Protein AF-A0A7V9ILE6-F1 (afdb_monomer_lite)

Radius of gyration: 21.4 Å; chains: 1; bounding box: 56×33×57 Å

Structure (mmCIF, N/CA/C/O backbone):
data_AF-A0A7V9ILE6-F1
#
_entry.id   AF-A0A7V9ILE6-F1
#
loop_
_atom_site.group_PDB
_atom_site.id
_atom_site.type_symbol
_atom_site.label_atom_id
_atom_site.label_alt_id
_atom_site.label_comp_id
_atom_site.label_asym_id
_atom_site.label_entity_id
_atom_site.label_seq_id
_atom_site.pdbx_PDB_ins_code
_atom_site.Cartn_x
_atom_site.Cartn_y
_atom_site.Cartn_z
_atom_site.occupancy
_atom_site.B_iso_or_equiv
_atom_site.auth_seq_id
_atom_site.auth_comp_id
_atom_site.auth_asym_id
_atom_site.auth_atom_id
_atom_site.pdbx_PDB_model_num
ATOM 1 N N . MET A 1 1 ? -34.863 -20.044 26.961 1.00 35.41 1 MET A N 1
ATOM 2 C CA . MET A 1 1 ? -33.511 -20.594 26.732 1.00 35.41 1 MET A CA 1
ATOM 3 C C . MET A 1 1 ? -32.632 -19.437 26.283 1.00 35.41 1 MET A C 1
ATOM 5 O O . MET A 1 1 ? -32.702 -19.049 25.127 1.00 35.41 1 MET A O 1
ATOM 9 N N . THR A 1 2 ? -32.239 -18.625 27.272 1.00 43.72 2 THR A N 1
ATOM 10 C CA . THR A 1 2 ? -30.843 -18.408 27.735 1.00 43.72 2 THR A CA 1
ATOM 11 C C . THR A 1 2 ? -30.050 -17.607 26.703 1.00 43.72 2 THR A C 1
ATOM 13 O O . THR A 1 2 ? -29.670 -18.130 25.665 1.00 43.72 2 THR A O 1
ATOM 16 N N . GLU A 1 3 ? -30.043 -16.282 26.850 1.00 38.22 3 GLU A N 1
ATOM 17 C CA . GLU A 1 3 ? -29.021 -15.532 27.612 1.00 38.22 3 GLU A CA 1
ATOM 18 C C . GLU A 1 3 ? -27.752 -15.294 26.794 1.00 38.22 3 GLU A C 1
ATOM 20 O O . GLU A 1 3 ? -27.175 -16.214 26.224 1.00 38.22 3 GLU A O 1
ATOM 25 N N . GLY A 1 4 ? -27.299 -14.038 26.798 1.00 37.78 4 GLY A N 1
ATOM 26 C CA . GLY A 1 4 ? -25.937 -13.696 26.410 1.00 37.78 4 GLY A CA 1
ATOM 27 C C . GLY A 1 4 ? -25.775 -12.949 25.091 1.00 37.78 4 GLY A C 1
ATOM 28 O O . GLY A 1 4 ? -24.779 -13.163 24.404 1.00 37.78 4 GLY A O 1
ATOM 29 N N . THR A 1 5 ? -26.652 -11.999 24.745 1.00 40.34 5 THR A N 1
ATOM 30 C CA . THR A 1 5 ? -26.173 -10.842 23.970 1.00 40.34 5 THR A CA 1
ATOM 31 C C . THR A 1 5 ? -25.272 -10.030 24.891 1.00 40.34 5 THR A C 1
ATOM 33 O O . THR A 1 5 ? -25.693 -9.045 25.489 1.00 40.34 5 THR A O 1
ATOM 36 N N . HIS A 1 6 ? -24.029 -10.492 25.057 1.00 40.78 6 HIS A N 1
ATOM 37 C CA . HIS A 1 6 ? -22.947 -9.645 25.520 1.00 40.78 6 HIS A CA 1
ATOM 38 C C . HIS A 1 6 ? -22.900 -8.459 24.562 1.00 40.78 6 HIS A C 1
ATOM 40 O O . HIS A 1 6 ? -22.360 -8.550 23.457 1.00 40.78 6 HIS A O 1
ATOM 46 N N . GLU A 1 7 ? -23.499 -7.356 24.997 1.00 39.72 7 GLU A N 1
ATOM 47 C CA . GLU A 1 7 ? -23.204 -6.013 24.538 1.00 39.72 7 GLU A CA 1
ATOM 48 C C . GLU A 1 7 ? -21.720 -5.748 24.811 1.00 39.72 7 GLU A C 1
ATOM 50 O O . GLU A 1 7 ? -21.324 -5.042 25.734 1.00 39.72 7 GLU A O 1
ATOM 55 N N . ALA A 1 8 ? -20.848 -6.336 23.997 1.00 49.03 8 ALA A N 1
ATOM 56 C CA . ALA A 1 8 ? -19.562 -5.738 23.735 1.00 49.03 8 ALA A CA 1
ATOM 57 C C . ALA A 1 8 ? -19.879 -4.494 22.904 1.00 49.03 8 ALA A C 1
ATOM 59 O O . ALA A 1 8 ? -19.923 -4.551 21.673 1.00 49.03 8 ALA A O 1
ATOM 60 N N . GLY A 1 9 ? -20.196 -3.395 23.599 1.00 44.56 9 GLY A N 1
ATOM 61 C CA . GLY A 1 9 ? -20.364 -2.081 22.993 1.00 44.56 9 GLY A CA 1
ATOM 62 C C . GLY A 1 9 ? -19.207 -1.801 22.028 1.00 44.56 9 GLY A C 1
ATOM 63 O O . GLY A 1 9 ? -18.114 -2.352 22.209 1.00 44.56 9 GLY A O 1
ATOM 64 N N . PRO A 1 10 ? -19.433 -0.999 20.972 1.00 46.84 10 PRO A N 1
ATOM 65 C CA . PRO A 1 10 ? -18.460 -0.806 19.904 1.00 46.84 10 PRO A CA 1
ATOM 66 C C . PRO A 1 10 ? -17.093 -0.478 20.509 1.00 46.84 10 PRO A C 1
ATOM 68 O O . PRO A 1 10 ? -16.935 0.565 21.146 1.00 46.84 10 PRO A O 1
ATOM 71 N N . LYS A 1 11 ? -16.123 -1.399 20.358 1.00 60.03 11 LYS A N 1
ATOM 72 C CA . LYS A 1 11 ? -14.755 -1.199 20.852 1.00 60.03 11 LYS A CA 1
ATOM 73 C C . LYS A 1 11 ? -14.285 0.140 20.298 1.00 60.03 11 LYS A C 1
ATOM 75 O O . LYS A 1 11 ? -14.247 0.328 19.080 1.00 60.03 11 LYS A O 1
ATOM 80 N N . ILE A 1 12 ? -13.984 1.059 21.214 1.00 60.94 12 ILE A N 1
ATOM 81 C CA . ILE A 1 12 ? -13.476 2.395 20.915 1.00 60.94 12 ILE A CA 1
ATOM 82 C C . ILE A 1 12 ? -12.341 2.220 19.895 1.00 60.94 12 ILE A C 1
ATOM 84 O O . ILE A 1 12 ? -11.464 1.377 20.121 1.00 60.94 12 ILE A O 1
ATOM 88 N N . PRO A 1 13 ? -12.370 2.934 18.754 1.00 63.06 13 PRO A N 1
ATOM 89 C CA . PRO A 1 13 ? -11.307 2.830 17.767 1.00 63.06 13 PRO A CA 1
ATOM 90 C C . PRO A 1 13 ? -9.958 3.084 18.453 1.00 63.06 13 PRO A C 1
ATOM 92 O O . PRO A 1 13 ? -9.885 3.903 19.373 1.00 63.06 13 PRO A O 1
ATOM 95 N N . PRO A 1 14 ? -8.887 2.384 18.046 1.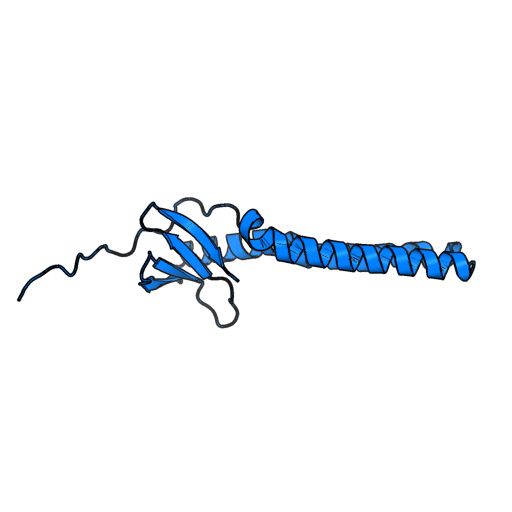00 65.94 14 PRO A N 1
ATOM 96 C CA . PRO A 1 14 ? -7.603 2.505 18.717 1.00 65.94 14 PRO A CA 1
ATOM 97 C C . PRO A 1 14 ? -7.149 3.968 18.706 1.00 65.94 14 PRO A C 1
ATOM 99 O O . PRO A 1 14 ? -7.195 4.627 17.666 1.00 65.94 14 PRO A O 1
ATOM 102 N N . GLY A 1 15 ? -6.671 4.470 19.852 1.00 63.34 15 GLY A N 1
ATOM 103 C CA . GLY A 1 15 ? -6.166 5.846 19.965 1.00 63.34 15 GLY A CA 1
ATOM 104 C C . GLY A 1 15 ? -5.022 6.146 18.986 1.00 63.34 15 GLY A C 1
ATOM 105 O O . GLY A 1 15 ? -4.809 7.293 18.601 1.00 63.34 15 GLY A O 1
ATOM 106 N N . ARG A 1 16 ? -4.325 5.101 18.517 1.00 68.31 16 ARG A N 1
ATOM 107 C CA . ARG A 1 16 ? -3.354 5.162 17.425 1.00 68.31 16 ARG A CA 1
ATOM 108 C C . ARG A 1 16 ? -3.542 3.970 16.491 1.00 68.31 16 ARG A C 1
ATOM 110 O O . ARG A 1 16 ? -3.410 2.824 16.909 1.00 68.31 16 ARG A O 1
ATOM 117 N N . TRP A 1 17 ? -3.811 4.242 15.218 1.00 73.12 17 TRP A N 1
ATOM 118 C CA . TRP A 1 17 ? -3.927 3.201 14.200 1.00 73.12 17 TRP A CA 1
ATOM 119 C C . TRP A 1 17 ? -2.551 2.582 13.906 1.00 73.12 17 TRP A C 1
ATOM 121 O O . TRP A 1 17 ? -1.598 3.332 13.650 1.00 73.12 17 TRP A O 1
ATOM 131 N N . PRO A 1 18 ? -2.415 1.242 13.931 1.00 75.81 18 PRO A N 1
ATOM 132 C CA . PRO A 1 18 ? -1.142 0.595 13.657 1.00 75.81 18 PRO A CA 1
ATOM 133 C C . PRO A 1 18 ? -0.745 0.742 12.191 1.00 75.81 18 PRO A C 1
ATOM 135 O O . PRO A 1 18 ? -1.552 1.103 11.326 1.00 75.81 18 PRO A O 1
ATOM 138 N N . SER A 1 19 ? 0.532 0.473 11.924 1.00 73.44 19 SER A N 1
ATOM 139 C CA . SER A 1 19 ? 1.099 0.563 10.585 1.00 73.44 19 SER A CA 1
ATOM 140 C C . SER A 1 19 ? 0.374 -0.381 9.622 1.00 73.44 19 SER A C 1
ATOM 142 O O . SER A 1 19 ? 0.278 -1.578 9.862 1.00 73.44 19 SER A O 1
ATOM 144 N N . THR A 1 20 ? -0.113 0.163 8.511 1.00 74.06 20 THR A N 1
ATOM 145 C CA . THR A 1 20 ? -0.725 -0.569 7.387 1.00 74.06 20 THR A CA 1
ATOM 146 C C . THR A 1 20 ? 0.310 -1.253 6.493 1.00 74.06 20 THR A C 1
ATOM 148 O O . THR A 1 20 ? -0.055 -2.022 5.606 1.00 74.06 20 THR A O 1
ATOM 151 N N . TRP A 1 21 ? 1.599 -0.966 6.701 1.00 72.62 21 TRP A N 1
ATOM 152 C CA . TRP A 1 21 ? 2.697 -1.465 5.874 1.00 72.62 21 TRP A CA 1
ATOM 153 C C . TRP A 1 21 ? 2.796 -2.994 5.815 1.00 72.62 21 TRP A C 1
ATOM 155 O O . TRP A 1 21 ? 2.879 -3.491 4.699 1.00 72.62 21 TRP A O 1
ATOM 165 N N . PRO A 1 22 ? 2.750 -3.753 6.931 1.00 73.56 22 PRO A N 1
ATOM 166 C CA . PRO A 1 22 ? 2.892 -5.211 6.881 1.00 73.56 22 PRO A CA 1
ATOM 167 C C . PRO A 1 22 ? 1.805 -5.881 6.031 1.00 73.56 22 PRO A C 1
ATOM 169 O O . PRO A 1 22 ? 2.099 -6.756 5.226 1.00 73.56 22 PRO A O 1
ATOM 172 N N . ALA A 1 23 ? 0.562 -5.406 6.147 1.00 69.88 23 ALA A N 1
ATOM 173 C CA . ALA A 1 23 ? -0.576 -5.928 5.393 1.00 69.88 23 ALA A CA 1
ATOM 174 C C . ALA A 1 23 ? -0.537 -5.555 3.902 1.00 69.88 23 ALA A C 1
ATOM 176 O O . ALA A 1 23 ? -0.965 -6.325 3.050 1.00 69.88 23 ALA A O 1
ATOM 177 N N . LEU A 1 24 ? -0.014 -4.371 3.574 1.00 69.62 24 LEU A N 1
ATOM 178 C CA . LEU A 1 24 ? 0.059 -3.877 2.197 1.00 69.62 24 LEU A CA 1
ATOM 179 C C . LEU A 1 24 ? 1.414 -4.163 1.526 1.00 69.62 24 LEU A C 1
ATOM 181 O O . LEU A 1 24 ? 1.590 -3.821 0.356 1.00 69.62 24 LEU A O 1
ATOM 185 N N . TRP A 1 25 ? 2.356 -4.798 2.235 1.00 74.75 25 TRP A N 1
ATOM 186 C CA . TRP A 1 25 ? 3.714 -5.064 1.755 1.00 74.75 25 TRP A CA 1
ATOM 187 C C . TRP A 1 25 ? 3.713 -5.911 0.484 1.00 74.75 25 TRP A C 1
ATOM 189 O O . TRP A 1 25 ? 4.441 -5.584 -0.447 1.00 74.75 25 TRP A O 1
ATOM 199 N N . GLY A 1 26 ? 2.867 -6.946 0.407 1.00 73.69 26 GLY A N 1
ATOM 200 C CA . GLY A 1 26 ? 2.773 -7.820 -0.770 1.00 73.69 26 GLY A CA 1
ATOM 201 C C . GLY A 1 26 ? 2.473 -7.039 -2.052 1.00 73.69 26 GLY A C 1
ATOM 202 O O . GLY A 1 26 ? 3.259 -7.059 -2.994 1.00 73.69 26 GLY A O 1
ATOM 203 N N . GLY A 1 27 ? 1.409 -6.231 -2.042 1.00 70.94 27 GLY A N 1
ATOM 204 C CA . GLY A 1 27 ? 1.037 -5.417 -3.203 1.00 70.94 27 GLY A CA 1
ATOM 205 C C . GLY A 1 27 ? 2.045 -4.310 -3.543 1.00 70.94 27 GLY A C 1
ATOM 206 O O . GLY A 1 27 ? 2.178 -3.933 -4.708 1.00 70.94 27 GLY A O 1
ATOM 207 N N . VAL A 1 28 ? 2.772 -3.779 -2.551 1.00 75.31 28 VAL A N 1
ATOM 208 C CA . VAL A 1 28 ? 3.866 -2.820 -2.792 1.00 75.31 28 VAL A CA 1
ATOM 209 C C . VAL A 1 28 ? 5.077 -3.524 -3.410 1.00 75.31 28 VAL A C 1
ATOM 211 O O . VAL A 1 28 ? 5.641 -3.007 -4.375 1.00 75.31 28 VAL A O 1
ATOM 214 N N . ARG A 1 29 ? 5.441 -4.708 -2.907 1.00 79.56 29 ARG A N 1
ATOM 215 C CA . ARG A 1 29 ? 6.542 -5.538 -3.408 1.00 79.56 29 ARG A CA 1
ATOM 216 C C . ARG A 1 29 ? 6.318 -5.937 -4.860 1.00 79.56 29 ARG A C 1
ATOM 218 O O . ARG A 1 29 ? 7.194 -5.683 -5.679 1.00 79.56 29 ARG A O 1
ATOM 225 N N . ASP A 1 30 ? 5.164 -6.506 -5.195 1.00 78.44 30 ASP A N 1
ATOM 226 C CA . ASP A 1 30 ? 4.891 -6.977 -6.561 1.00 78.44 30 ASP A CA 1
ATOM 227 C C . ASP A 1 30 ? 4.965 -5.829 -7.569 1.00 78.44 30 ASP A C 1
ATOM 229 O O . ASP A 1 30 ? 5.523 -5.956 -8.661 1.00 78.44 30 ASP A O 1
ATOM 233 N N . ARG A 1 31 ? 4.482 -4.648 -7.169 1.00 76.81 31 ARG A N 1
ATOM 234 C CA . ARG A 1 31 ? 4.559 -3.452 -8.004 1.00 76.81 31 ARG A CA 1
ATOM 235 C C . ARG A 1 31 ? 5.976 -2.902 -8.123 1.00 76.81 31 ARG A C 1
ATOM 237 O O . ARG A 1 31 ? 6.326 -2.405 -9.189 1.00 76.81 31 ARG A O 1
ATOM 244 N N . ALA A 1 32 ? 6.782 -2.993 -7.067 1.00 80.25 32 ALA A N 1
ATOM 245 C CA . ALA A 1 32 ? 8.196 -2.630 -7.115 1.00 80.25 32 ALA A CA 1
ATOM 246 C C . ALA A 1 32 ? 8.967 -3.550 -8.070 1.00 80.25 32 ALA A C 1
ATOM 248 O O . ALA A 1 32 ? 9.751 -3.062 -8.877 1.00 80.25 32 ALA A O 1
ATOM 249 N N . VAL A 1 33 ? 8.686 -4.857 -8.037 1.00 83.50 33 VAL A N 1
ATOM 250 C CA . VAL A 1 33 ? 9.271 -5.840 -8.963 1.00 83.50 33 VAL A CA 1
ATOM 251 C C . VAL A 1 33 ? 8.874 -5.527 -10.405 1.00 83.50 33 VAL A C 1
ATOM 253 O O . VAL A 1 33 ? 9.740 -5.462 -11.272 1.00 83.50 33 VAL A O 1
ATOM 256 N N . PHE A 1 34 ? 7.591 -5.260 -10.662 1.00 80.75 34 PHE A N 1
ATOM 257 C CA . PHE A 1 34 ? 7.114 -4.881 -11.994 1.00 80.75 34 PHE A CA 1
ATOM 258 C C . PHE A 1 34 ? 7.786 -3.600 -12.514 1.00 80.75 34 PHE A C 1
ATOM 260 O O . PHE A 1 34 ? 8.260 -3.557 -13.647 1.00 80.75 34 PHE A O 1
ATOM 267 N N . VAL A 1 35 ? 7.876 -2.564 -11.674 1.00 80.69 35 VAL A N 1
ATOM 268 C CA . VAL A 1 35 ? 8.570 -1.310 -12.006 1.00 80.69 35 VAL A CA 1
ATOM 269 C C . VAL A 1 35 ? 10.054 -1.555 -12.282 1.00 80.69 35 VAL A C 1
ATOM 271 O O . VAL A 1 35 ? 10.572 -1.047 -13.273 1.00 80.69 35 VAL A O 1
ATOM 274 N N . GLY A 1 36 ? 10.721 -2.369 -11.462 1.00 82.38 36 GLY A N 1
ATOM 275 C CA . GLY A 1 36 ? 12.115 -2.756 -11.671 1.00 82.38 36 GLY A CA 1
ATOM 276 C C . GLY A 1 36 ? 12.325 -3.472 -13.005 1.00 82.38 36 GLY A C 1
ATOM 277 O O . GLY A 1 36 ? 13.238 -3.119 -13.746 1.00 82.38 36 GLY A O 1
ATOM 278 N N . ALA A 1 37 ? 11.440 -4.407 -13.363 1.00 84.38 37 ALA A N 1
ATOM 279 C CA . ALA A 1 37 ? 11.489 -5.097 -14.651 1.00 84.38 37 ALA A CA 1
ATOM 280 C C . ALA A 1 37 ? 11.348 -4.125 -15.836 1.00 84.38 37 ALA A C 1
ATOM 282 O O . ALA A 1 37 ? 12.109 -4.223 -16.796 1.00 84.38 37 ALA A O 1
ATOM 283 N N . ILE A 1 38 ? 10.440 -3.143 -15.750 1.00 82.38 38 ILE A N 1
ATOM 284 C CA . ILE A 1 38 ? 10.299 -2.095 -16.775 1.00 82.38 38 ILE A CA 1
ATOM 285 C C . ILE A 1 38 ? 11.566 -1.247 -16.881 1.00 82.38 38 ILE A C 1
ATOM 287 O O . ILE A 1 38 ? 12.005 -0.966 -17.994 1.00 82.38 38 ILE A O 1
ATOM 291 N N . VAL A 1 39 ? 12.163 -0.840 -15.757 1.00 82.62 39 VAL A N 1
ATOM 292 C CA . VAL A 1 39 ? 13.412 -0.058 -15.757 1.00 82.62 39 VAL A CA 1
ATOM 293 C C . VAL A 1 39 ? 14.529 -0.835 -16.451 1.00 82.62 39 VAL A C 1
ATOM 295 O O . VAL A 1 39 ? 15.189 -0.286 -17.330 1.00 82.62 39 VAL A O 1
ATOM 298 N N . VAL A 1 40 ? 14.706 -2.116 -16.116 1.00 84.19 40 VAL A N 1
ATOM 299 C CA . VAL A 1 40 ? 15.726 -2.977 -16.735 1.00 84.19 40 VAL A CA 1
ATOM 300 C C . VAL A 1 40 ? 15.473 -3.144 -18.232 1.00 84.19 40 VAL A C 1
ATOM 302 O O . VAL A 1 40 ? 16.397 -2.975 -19.023 1.00 84.19 40 VAL A O 1
ATOM 305 N N . LEU A 1 41 ? 14.228 -3.410 -18.639 1.00 84.19 41 LEU A N 1
ATOM 306 C CA . LEU A 1 41 ? 13.865 -3.559 -20.051 1.00 84.19 41 LEU A CA 1
ATOM 307 C C . LEU A 1 41 ? 14.105 -2.262 -20.838 1.00 84.19 41 LEU A C 1
ATOM 309 O O . LEU A 1 41 ? 14.620 -2.288 -21.953 1.00 84.19 41 LEU A O 1
ATOM 313 N N . THR A 1 42 ? 13.778 -1.122 -20.231 1.00 80.81 42 THR A N 1
ATOM 314 C CA . THR A 1 42 ? 13.997 0.208 -20.807 1.00 80.81 42 THR A CA 1
ATOM 315 C C . THR A 1 42 ? 15.486 0.496 -20.982 1.00 80.81 42 THR A C 1
ATOM 317 O O . THR A 1 42 ? 15.895 0.961 -22.045 1.00 80.81 42 THR A O 1
ATOM 320 N N . LEU A 1 43 ? 16.306 0.205 -19.965 1.00 80.06 43 LEU A N 1
ATOM 321 C CA . LEU A 1 43 ? 17.761 0.374 -20.025 1.00 80.06 43 LEU A CA 1
ATOM 322 C C . LEU A 1 43 ? 18.390 -0.545 -21.078 1.00 80.06 43 LEU A C 1
ATOM 324 O O . LEU A 1 43 ? 19.238 -0.102 -21.845 1.00 80.06 43 LEU A O 1
ATOM 328 N N . ALA A 1 44 ? 17.940 -1.799 -21.165 1.00 82.12 44 ALA A N 1
ATOM 329 C CA . ALA A 1 44 ? 18.398 -2.734 -22.189 1.00 82.12 44 ALA A CA 1
ATOM 330 C C . ALA A 1 44 ? 18.046 -2.241 -23.602 1.00 82.12 44 ALA A C 1
ATOM 332 O O . ALA A 1 44 ? 18.902 -2.243 -24.484 1.00 82.12 44 ALA A O 1
ATOM 333 N N . GLY A 1 45 ? 16.815 -1.758 -23.805 1.00 80.38 45 GLY A N 1
ATOM 334 C CA . GLY A 1 45 ? 16.382 -1.189 -25.081 1.00 80.38 45 GLY A CA 1
ATOM 335 C C . GLY A 1 45 ? 17.181 0.055 -25.471 1.00 80.38 45 GLY A C 1
ATOM 336 O O . GLY A 1 45 ? 17.666 0.146 -26.594 1.00 80.38 45 GLY A O 1
ATOM 337 N N . THR A 1 46 ? 17.385 0.989 -24.539 1.00 77.38 46 THR A N 1
ATOM 338 C CA . THR A 1 46 ? 18.169 2.212 -24.799 1.00 77.38 46 THR A CA 1
ATOM 339 C C . THR A 1 46 ? 19.647 1.923 -25.050 1.00 77.38 46 THR A C 1
ATOM 341 O O . THR A 1 46 ?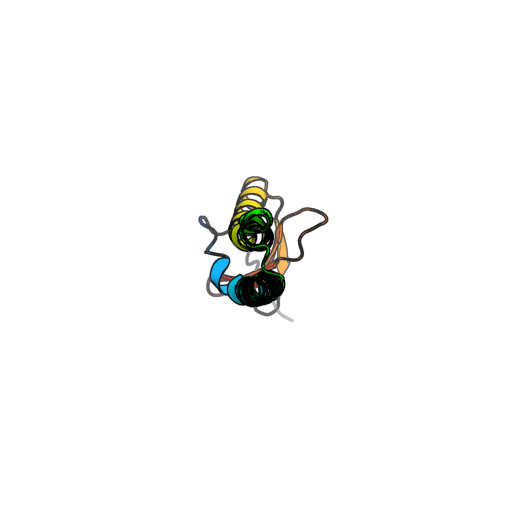 20.230 2.546 -25.934 1.00 77.38 46 THR A O 1
ATOM 344 N N . ALA A 1 47 ? 20.240 0.949 -24.354 1.00 77.44 47 ALA A N 1
ATOM 345 C CA . ALA A 1 47 ? 21.606 0.495 -24.617 1.00 77.44 47 ALA A CA 1
ATOM 346 C C . ALA A 1 47 ? 21.756 -0.144 -26.008 1.00 77.44 47 ALA A C 1
ATOM 348 O O . ALA A 1 47 ? 22.748 0.110 -26.685 1.00 77.44 47 ALA A O 1
ATOM 349 N N . LEU A 1 48 ? 20.761 -0.920 -26.457 1.00 80.31 48 LEU A N 1
ATOM 350 C CA . LEU A 1 48 ? 20.721 -1.494 -27.808 1.00 80.31 48 LEU A CA 1
ATOM 351 C C . LEU A 1 48 ? 20.559 -0.429 -28.903 1.00 80.31 48 LEU A C 1
ATOM 353 O O . LEU A 1 48 ? 21.130 -0.573 -29.979 1.00 80.31 48 LEU A O 1
ATOM 357 N N . LEU A 1 49 ? 19.787 0.628 -28.637 1.00 79.81 49 LEU A N 1
ATOM 358 C CA . LEU A 1 49 ? 19.495 1.703 -29.595 1.00 79.81 49 LEU A CA 1
ATOM 359 C C . LEU A 1 49 ? 20.592 2.782 -29.656 1.00 79.81 49 LEU A C 1
ATOM 361 O O . LEU A 1 49 ? 20.583 3.598 -30.571 1.00 79.81 49 LEU A O 1
ATOM 365 N N . GLY A 1 50 ? 21.532 2.800 -28.703 1.00 70.00 50 GLY A N 1
ATOM 366 C CA . GLY A 1 50 ? 22.658 3.745 -28.676 1.00 70.00 50 GLY A CA 1
ATOM 367 C C . GLY A 1 50 ? 22.291 5.183 -28.286 1.00 70.00 50 GLY A C 1
ATOM 368 O O . GLY A 1 50 ? 23.142 6.066 -28.335 1.00 70.00 50 GLY A O 1
ATOM 369 N N . ASP A 1 51 ? 21.052 5.425 -27.855 1.00 66.12 51 ASP A N 1
ATOM 370 C CA . ASP A 1 51 ? 20.475 6.768 -27.697 1.00 66.12 51 ASP A CA 1
ATOM 371 C C . ASP A 1 51 ? 20.383 7.214 -26.220 1.00 66.12 51 ASP A C 1
ATOM 373 O O . ASP A 1 51 ? 19.385 7.770 -25.741 1.00 66.12 51 ASP A O 1
ATOM 377 N N . LEU A 1 52 ? 21.440 6.926 -25.448 1.00 64.94 52 LEU A N 1
ATOM 378 C CA . LEU A 1 52 ? 21.491 7.208 -24.004 1.00 64.94 52 LEU A CA 1
ATOM 379 C C . LEU A 1 52 ? 21.464 8.710 -23.683 1.00 64.94 52 LEU A C 1
ATOM 381 O O . LEU A 1 52 ? 20.976 9.094 -22.620 1.00 64.94 52 LEU A O 1
ATOM 385 N N . GLY A 1 53 ? 21.955 9.560 -24.590 1.00 66.06 53 GLY A N 1
ATOM 386 C CA . GLY A 1 53 ? 22.025 11.009 -24.380 1.00 66.06 53 GLY A CA 1
ATOM 387 C C . GLY A 1 53 ? 20.653 11.686 -24.311 1.00 66.06 53 GLY A C 1
ATOM 388 O O . GLY A 1 53 ? 20.471 12.626 -23.541 1.00 66.06 53 GLY A O 1
ATOM 389 N N . VAL A 1 54 ? 19.667 11.181 -25.060 1.00 66.81 54 VAL A N 1
ATOM 390 C CA . VAL A 1 54 ? 18.308 11.752 -25.126 1.00 66.81 54 VAL A CA 1
ATOM 391 C C . VAL A 1 54 ? 17.348 11.052 -24.154 1.00 66.81 54 VAL A C 1
ATOM 393 O O . VAL A 1 54 ? 16.412 11.670 -23.643 1.00 66.81 54 VAL A O 1
ATOM 396 N N . SER A 1 55 ? 17.604 9.780 -23.835 1.00 69.94 55 SER A N 1
ATOM 397 C CA . SER A 1 55 ? 16.661 8.908 -23.115 1.00 69.94 55 SER A CA 1
ATOM 398 C C . SER A 1 55 ? 16.994 8.672 -21.635 1.00 69.94 55 SER A C 1
ATOM 400 O O . SER A 1 55 ? 16.373 7.833 -20.981 1.00 69.94 55 SER A O 1
ATOM 402 N N . TRP A 1 56 ? 17.943 9.416 -21.063 1.00 74.88 56 TRP A N 1
ATOM 403 C CA . TRP A 1 56 ? 18.374 9.255 -19.665 1.00 74.88 56 TRP A CA 1
ATOM 404 C C . TRP A 1 56 ? 17.244 9.452 -18.632 1.00 74.88 56 TRP A C 1
ATOM 406 O O . TRP A 1 56 ? 17.317 8.926 -17.522 1.00 74.88 56 TRP A O 1
ATOM 416 N N . TRP A 1 57 ? 16.181 10.180 -18.991 1.00 76.94 57 TRP A N 1
ATOM 417 C CA . TRP A 1 57 ? 15.020 10.441 -18.134 1.00 76.94 57 TRP A CA 1
ATOM 418 C C . TRP A 1 57 ? 13.990 9.296 -18.132 1.00 76.94 57 TRP A C 1
ATOM 420 O O . TRP A 1 57 ? 13.185 9.188 -17.206 1.00 76.94 57 TRP A O 1
ATOM 430 N N . VAL A 1 58 ? 14.004 8.419 -19.140 1.00 77.25 58 VAL A N 1
ATOM 431 C CA . VAL A 1 58 ? 13.021 7.337 -19.305 1.00 77.25 58 VAL A CA 1
ATOM 432 C C . VAL A 1 58 ? 12.956 6.384 -18.094 1.00 77.25 58 VAL A C 1
ATOM 434 O O . VAL A 1 58 ? 11.840 6.073 -17.675 1.00 77.25 58 VAL A O 1
ATOM 437 N N . PRO A 1 59 ? 14.064 5.974 -17.434 1.00 72.25 59 PRO A N 1
ATOM 438 C CA . PRO A 1 59 ? 13.981 5.163 -16.212 1.00 72.25 59 PRO A CA 1
ATOM 439 C C . PRO A 1 59 ? 13.360 5.894 -15.006 1.00 72.25 59 PRO A C 1
ATOM 441 O O . PRO A 1 59 ? 12.895 5.238 -14.072 1.00 72.25 59 PRO A O 1
ATOM 444 N N . PHE A 1 60 ? 13.279 7.230 -15.010 1.00 78.56 60 PHE A N 1
ATOM 445 C CA . PHE A 1 60 ? 12.641 7.979 -13.921 1.00 78.56 60 PHE A CA 1
ATOM 446 C C . PHE A 1 60 ? 11.113 7.906 -13.963 1.00 78.56 60 PHE A C 1
ATOM 448 O O . PHE A 1 60 ? 10.476 7.979 -12.914 1.00 78.56 60 PHE A O 1
ATOM 455 N N . VAL A 1 61 ? 10.506 7.717 -15.138 1.00 77.94 61 VAL A N 1
ATOM 456 C CA . VAL A 1 61 ? 9.045 7.593 -15.292 1.00 77.94 61 VAL A CA 1
ATOM 457 C C . VAL A 1 61 ? 8.469 6.427 -14.473 1.00 77.94 61 VAL A C 1
ATOM 459 O O . VAL A 1 61 ? 7.566 6.656 -13.661 1.00 77.94 61 VAL A O 1
ATOM 462 N N . PRO A 1 62 ? 8.968 5.182 -14.607 1.00 72.44 62 PRO A N 1
ATOM 463 C CA . PRO A 1 62 ? 8.477 4.067 -13.806 1.00 72.44 62 PRO A CA 1
ATOM 464 C C . PRO A 1 62 ? 8.826 4.223 -12.312 1.00 72.44 62 PRO A C 1
ATOM 466 O O . PRO A 1 62 ? 8.025 3.817 -11.468 1.00 72.44 62 PRO A O 1
ATOM 469 N N . LEU A 1 63 ? 9.928 4.904 -11.959 1.00 74.94 63 LEU A N 1
ATOM 470 C CA . LEU A 1 63 ? 10.204 5.298 -10.569 1.00 74.94 63 LEU A CA 1
ATOM 471 C C . LEU A 1 63 ? 9.164 6.290 -10.020 1.00 74.94 63 LEU A C 1
ATOM 473 O O . LEU A 1 63 ? 8.716 6.149 -8.882 1.00 74.94 63 LEU A O 1
ATOM 477 N N . LEU A 1 64 ? 8.724 7.265 -10.816 1.00 78.25 64 LEU A N 1
ATOM 478 C CA . LEU A 1 64 ? 7.670 8.198 -10.413 1.00 78.25 64 LEU A CA 1
ATOM 479 C C . LEU A 1 64 ? 6.345 7.463 -10.158 1.00 78.25 64 LEU A C 1
ATOM 481 O O . LEU A 1 64 ? 5.618 7.780 -9.213 1.00 78.25 64 LEU A O 1
ATOM 485 N N . LEU A 1 65 ? 6.051 6.431 -10.954 1.00 74.50 65 LEU A N 1
ATOM 486 C CA . LEU A 1 65 ? 4.864 5.587 -10.780 1.00 74.50 65 LEU A CA 1
ATOM 487 C C . LEU A 1 65 ? 4.892 4.763 -9.477 1.00 74.50 65 LEU A C 1
ATOM 489 O O . LEU A 1 65 ? 3.828 4.371 -8.988 1.00 74.50 65 LEU A O 1
ATOM 493 N N . MET A 1 66 ? 6.064 4.553 -8.865 1.00 73.00 66 MET A N 1
ATOM 494 C CA . MET A 1 66 ? 6.234 3.893 -7.558 1.00 73.00 66 MET A CA 1
ATOM 495 C C . MET A 1 66 ? 5.776 4.766 -6.371 1.00 73.00 66 MET A C 1
ATOM 497 O O . MET A 1 66 ? 5.406 4.227 -5.322 1.00 73.00 66 MET A O 1
ATOM 501 N N . ILE A 1 67 ? 5.695 6.095 -6.531 1.00 74.31 67 ILE A N 1
ATOM 502 C CA . ILE A 1 67 ? 5.264 7.023 -5.465 1.00 74.31 67 ILE A CA 1
ATOM 503 C C . ILE A 1 67 ? 3.813 6.742 -5.032 1.00 74.31 67 ILE A C 1
ATOM 505 O O . ILE A 1 67 ? 3.470 6.806 -3.847 1.00 74.31 67 ILE A O 1
ATOM 509 N N . GLY A 1 68 ? 2.935 6.383 -5.973 1.00 70.44 68 GLY A N 1
ATOM 510 C CA . GLY A 1 68 ? 1.534 6.058 -5.682 1.00 70.44 68 GLY A CA 1
ATOM 511 C C . GLY A 1 68 ? 1.379 4.861 -4.728 1.00 70.44 68 GLY A C 1
ATOM 512 O O . GLY A 1 68 ? 0.798 5.013 -3.650 1.00 70.44 68 GLY A O 1
ATOM 513 N N . PRO A 1 69 ? 1.907 3.675 -5.079 1.00 68.56 69 PRO A N 1
ATOM 514 C CA . PRO A 1 69 ? 1.913 2.500 -4.210 1.00 68.56 69 PRO A CA 1
ATOM 515 C C . PRO A 1 69 ? 2.595 2.749 -2.861 1.00 68.56 69 PRO A C 1
ATOM 517 O O . PRO A 1 69 ? 2.028 2.389 -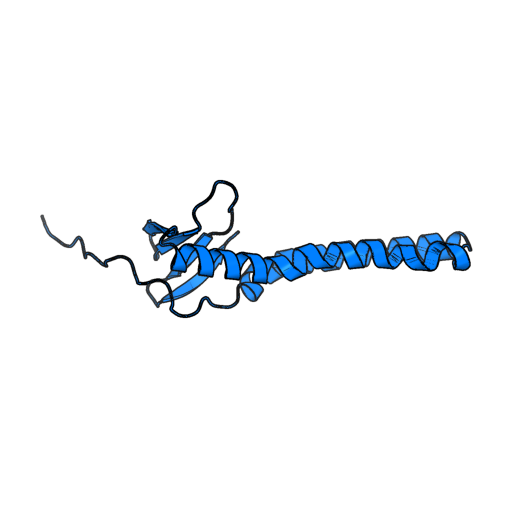1.832 1.00 68.56 69 PRO A O 1
ATOM 520 N N . ALA A 1 70 ? 3.746 3.433 -2.843 1.00 70.31 70 ALA A N 1
ATOM 521 C CA . ALA A 1 70 ? 4.483 3.731 -1.612 1.00 70.31 70 ALA A CA 1
ATOM 522 C C . ALA A 1 70 ? 3.700 4.644 -0.649 1.00 70.31 70 ALA A C 1
ATOM 524 O O . ALA A 1 70 ? 3.808 4.524 0.570 1.00 70.31 70 ALA A O 1
ATOM 525 N N . THR A 1 71 ? 2.854 5.534 -1.177 1.00 72.25 71 THR A N 1
ATOM 526 C CA . THR A 1 71 ? 1.999 6.412 -0.361 1.00 72.25 71 THR A CA 1
ATOM 527 C C . THR A 1 71 ? 0.663 5.772 0.033 1.00 72.25 71 THR A C 1
ATOM 529 O O . THR A 1 71 ? -0.031 6.300 0.911 1.00 72.25 71 THR A O 1
ATOM 532 N N . ARG A 1 72 ? 0.290 4.624 -0.555 1.00 72.12 72 ARG A N 1
ATOM 533 C CA . ARG A 1 72 ? -0.982 3.926 -0.290 1.00 72.12 72 ARG A CA 1
ATOM 534 C C . ARG A 1 72 ? -1.160 3.550 1.191 1.00 72.12 72 ARG A C 1
ATOM 536 O O . ARG A 1 72 ? -2.218 3.891 1.723 1.00 72.12 72 ARG A O 1
ATOM 543 N N . PRO A 1 73 ? -0.169 2.978 1.909 1.00 72.62 73 PRO A N 1
ATOM 544 C CA . PRO A 1 73 ? -0.313 2.654 3.330 1.00 72.62 73 PRO A CA 1
ATOM 545 C C . PRO A 1 73 ? -0.586 3.892 4.191 1.00 72.62 73 PRO A C 1
ATOM 547 O O . PRO A 1 73 ? -1.520 3.900 4.999 1.00 72.62 73 PRO A O 1
ATOM 550 N N . GLY A 1 74 ? 0.160 4.977 3.960 1.00 73.31 74 GLY A N 1
ATOM 551 C CA . GLY A 1 74 ? -0.033 6.246 4.664 1.00 73.31 74 GLY A CA 1
ATOM 552 C C . GLY A 1 74 ? -1.393 6.885 4.373 1.00 73.31 74 GLY A C 1
ATOM 553 O O . GLY A 1 74 ? -2.049 7.398 5.281 1.00 73.31 74 GLY A O 1
ATOM 554 N N . ARG A 1 75 ? -1.869 6.806 3.123 1.00 76.69 75 ARG A N 1
ATOM 555 C CA . ARG A 1 75 ? -3.203 7.284 2.726 1.00 76.69 75 ARG A CA 1
ATOM 556 C C . ARG A 1 75 ? -4.325 6.492 3.392 1.00 76.69 75 ARG A C 1
ATOM 558 O O . ARG A 1 75 ? -5.286 7.107 3.851 1.00 76.69 75 ARG A O 1
ATOM 565 N N . VAL A 1 76 ? -4.196 5.167 3.468 1.00 76.62 76 VAL A N 1
ATOM 566 C CA . VAL A 1 76 ? -5.152 4.291 4.163 1.00 76.62 76 VAL A CA 1
ATOM 567 C C . VAL A 1 76 ? -5.206 4.657 5.642 1.00 76.62 76 VAL A C 1
ATOM 569 O O . VAL A 1 76 ? -6.285 4.951 6.151 1.00 76.62 76 VAL A O 1
ATOM 572 N N . ARG A 1 77 ? -4.051 4.761 6.308 1.00 77.31 77 ARG A N 1
ATOM 573 C CA . ARG A 1 77 ? -3.987 5.139 7.724 1.00 77.31 77 ARG A CA 1
ATOM 574 C C . ARG A 1 77 ? -4.633 6.502 7.990 1.00 77.31 77 ARG A C 1
ATOM 576 O O . ARG A 1 77 ? -5.533 6.594 8.817 1.00 77.31 77 ARG A O 1
ATOM 583 N N . ARG A 1 78 ? -4.277 7.537 7.219 1.00 78.19 78 ARG A N 1
ATOM 584 C CA . ARG A 1 78 ? -4.897 8.875 7.331 1.00 78.19 78 ARG A CA 1
ATOM 585 C C . ARG A 1 78 ? -6.399 8.867 7.051 1.00 78.19 78 ARG A C 1
ATOM 587 O O . ARG A 1 78 ? -7.103 9.788 7.459 1.00 78.19 78 ARG A O 1
ATOM 594 N N . ARG A 1 79 ? -6.902 7.906 6.273 1.00 79.62 79 ARG A N 1
ATOM 595 C CA . ARG A 1 79 ? -8.337 7.765 5.999 1.00 79.62 79 ARG A CA 1
ATOM 596 C C . ARG A 1 79 ? -9.062 7.141 7.188 1.00 79.62 79 ARG A C 1
ATOM 598 O O . ARG A 1 79 ? -10.111 7.654 7.552 1.00 79.62 79 ARG A O 1
ATOM 605 N N . PHE A 1 80 ? -8.488 6.114 7.811 1.00 77.06 80 PHE A N 1
ATOM 606 C CA . PHE A 1 80 ? -9.013 5.536 9.051 1.00 77.06 80 PHE A CA 1
ATOM 607 C C . PHE A 1 80 ? -8.951 6.526 10.219 1.00 77.06 80 PHE A C 1
ATOM 609 O O . PHE A 1 80 ? -9.948 6.691 10.911 1.00 77.06 80 PHE A O 1
ATOM 616 N N . GLU A 1 81 ? -7.848 7.266 10.375 1.00 78.94 81 GLU A N 1
ATOM 617 C CA . GLU A 1 81 ? -7.722 8.331 11.384 1.00 78.94 81 GLU A CA 1
ATOM 618 C C . GLU A 1 81 ? -8.795 9.417 11.194 1.00 78.94 81 GLU A C 1
ATOM 620 O O . GLU A 1 81 ? -9.471 9.797 12.148 1.00 78.94 81 GLU A O 1
ATOM 625 N N . ARG A 1 82 ? -9.025 9.874 9.954 1.00 82.38 82 ARG A N 1
ATOM 626 C CA . ARG A 1 82 ? -10.075 10.865 9.656 1.00 82.38 82 ARG A CA 1
ATOM 627 C C . ARG A 1 82 ? -11.488 10.323 9.853 1.00 82.38 82 ARG A C 1
ATOM 629 O O . ARG A 1 82 ? -12.321 11.034 10.402 1.00 82.38 82 ARG A O 1
ATOM 636 N N . ALA A 1 83 ? -11.758 9.092 9.421 1.00 80.00 83 ALA A N 1
ATOM 637 C CA . ALA A 1 83 ? -13.059 8.458 9.620 1.00 80.00 83 ALA A CA 1
ATOM 638 C C . ALA A 1 83 ? -13.350 8.241 11.114 1.00 80.00 83 ALA A C 1
ATOM 640 O O . ALA A 1 83 ? -14.473 8.469 11.551 1.00 80.00 83 ALA A O 1
ATOM 641 N N . ALA A 1 84 ? -12.333 7.883 11.909 1.00 77.56 84 ALA A N 1
ATOM 642 C CA . ALA A 1 84 ? -12.438 7.789 13.363 1.00 77.56 84 ALA A CA 1
ATOM 643 C C . ALA A 1 84 ? -12.756 9.148 13.994 1.00 77.56 84 ALA A C 1
ATOM 645 O O . ALA A 1 84 ? -13.713 9.256 14.756 1.00 77.56 84 ALA A O 1
ATOM 646 N N . ALA A 1 85 ? -12.011 10.193 13.619 1.00 79.94 85 ALA A N 1
ATOM 647 C CA . ALA A 1 85 ? -12.235 11.549 14.117 1.00 79.94 85 ALA A CA 1
ATOM 648 C C . ALA A 1 85 ? -13.639 12.080 13.776 1.00 79.94 85 ALA A C 1
ATOM 650 O O . ALA A 1 85 ? -14.236 12.805 14.566 1.00 79.94 85 ALA A O 1
ATOM 651 N N . ARG A 1 86 ? -14.186 11.694 12.617 1.00 81.94 86 ARG A N 1
ATOM 652 C CA . ARG A 1 86 ? -15.523 12.098 12.154 1.00 81.94 86 ARG A CA 1
ATOM 653 C C . ARG A 1 86 ? -16.654 11.166 12.591 1.00 81.94 86 ARG A C 1
ATOM 655 O O . ARG A 1 86 ? -17.800 11.431 12.254 1.00 81.94 86 ARG A O 1
ATOM 662 N N . LYS A 1 87 ? -16.356 10.088 13.327 1.00 76.12 87 LYS A N 1
ATOM 663 C CA . LYS A 1 87 ? -17.320 9.026 13.678 1.00 76.12 87 LYS A CA 1
ATOM 664 C C . LYS A 1 87 ? -18.012 8.397 12.451 1.00 76.12 87 LYS A C 1
ATOM 666 O O . LYS A 1 87 ? -19.111 7.869 12.551 1.00 76.12 87 LYS A O 1
ATOM 671 N N . GLU A 1 88 ? -17.342 8.399 11.300 1.00 81.19 88 GLU A N 1
ATOM 672 C CA . GLU A 1 88 ? -17.822 7.845 10.022 1.00 81.19 88 GLU A CA 1
ATOM 673 C C . GLU A 1 88 ? -17.329 6.401 9.799 1.00 81.19 88 GLU A C 1
ATOM 675 O O . GLU A 1 88 ? -17.157 5.949 8.666 1.00 81.19 88 GLU A O 1
ATOM 680 N N . LEU A 1 89 ? -17.027 5.664 10.869 1.00 77.56 89 LEU A N 1
ATOM 681 C CA . LEU A 1 89 ? -16.601 4.268 10.777 1.00 77.56 89 LEU A CA 1
ATOM 682 C C . LEU A 1 89 ? -17.815 3.348 10.843 1.00 77.56 89 LEU A C 1
ATOM 684 O O . LEU A 1 89 ? -18.525 3.313 11.844 1.00 77.56 89 LEU A O 1
ATOM 688 N N . SER A 1 90 ? -18.020 2.555 9.797 1.00 78.44 90 SER A N 1
ATOM 689 C CA . SER A 1 90 ? -19.009 1.482 9.818 1.00 78.44 90 SER A CA 1
ATOM 690 C C . SER A 1 90 ? -18.397 0.250 10.475 1.00 78.44 90 SER A C 1
ATOM 692 O O . SER A 1 90 ? -17.437 -0.324 9.952 1.00 78.44 90 SER A O 1
ATOM 694 N N . VAL A 1 91 ? -18.954 -0.152 11.615 1.00 77.69 91 VAL A N 1
ATOM 695 C CA . VAL A 1 91 ? -18.518 -1.316 12.392 1.00 77.69 91 VAL A CA 1
ATOM 696 C C . VAL A 1 91 ? -19.467 -2.476 12.118 1.00 77.69 91 VAL A C 1
ATOM 698 O O . VAL A 1 91 ? -20.671 -2.346 12.304 1.00 77.69 91 VAL A O 1
ATOM 701 N N . HIS A 1 92 ? -18.927 -3.610 11.684 1.00 80.12 92 HIS A N 1
ATOM 702 C CA . HIS A 1 92 ? -19.686 -4.837 11.463 1.00 80.12 92 HIS A CA 1
ATOM 703 C C . HIS A 1 92 ? -19.109 -5.951 12.333 1.00 80.12 92 HIS A C 1
ATOM 705 O O . HIS A 1 92 ? -17.896 -6.172 12.335 1.00 80.12 92 HIS A O 1
ATOM 711 N N . GLY 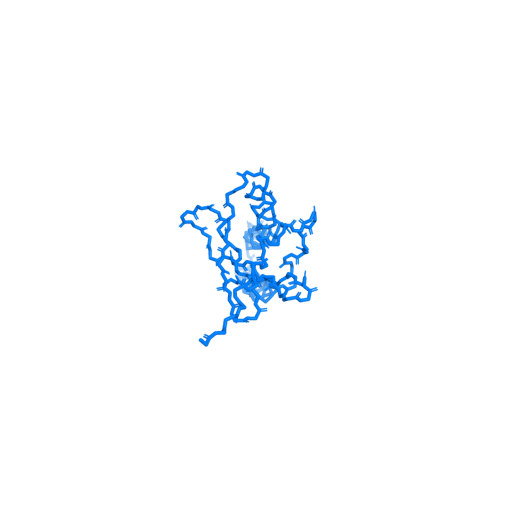A 1 93 ? -19.969 -6.663 13.059 1.00 75.00 93 GLY A N 1
ATOM 712 C CA . GLY A 1 93 ? -19.567 -7.859 13.796 1.00 75.00 93 GLY A CA 1
ATOM 713 C C . GLY A 1 93 ? -19.083 -8.952 12.841 1.00 75.00 93 GLY A C 1
ATOM 714 O O . GLY A 1 93 ? -19.677 -9.190 11.789 1.00 75.00 93 GLY A O 1
ATOM 715 N N . HIS A 1 94 ? -17.986 -9.610 13.193 1.00 75.50 94 HIS A N 1
ATOM 716 C CA . HIS A 1 94 ? -17.428 -10.751 12.479 1.00 75.50 94 HIS A CA 1
ATOM 717 C C . HIS A 1 94 ? -17.163 -11.894 13.468 1.00 75.50 94 HIS A C 1
ATOM 719 O O . HIS A 1 94 ? -16.994 -11.642 14.658 1.00 75.50 94 HIS A O 1
ATOM 725 N N . ARG A 1 95 ? -17.123 -13.153 13.000 1.00 71.75 95 ARG A N 1
ATOM 726 C CA . ARG A 1 95 ? -16.991 -14.335 13.883 1.00 71.75 95 ARG A CA 1
ATOM 727 C C . ARG A 1 95 ? -15.831 -14.198 14.884 1.00 71.75 95 ARG A C 1
ATOM 729 O O . ARG A 1 95 ? -16.012 -14.466 16.074 1.00 71.75 95 ARG A O 1
ATOM 736 N N . ASP A 1 96 ? -14.715 -13.640 14.421 1.00 71.25 96 ASP A N 1
ATOM 737 C CA . ASP A 1 96 ? -13.472 -13.523 15.194 1.00 71.25 96 ASP A CA 1
ATOM 738 C C . ASP A 1 96 ? -13.185 -12.101 15.714 1.00 71.25 96 ASP A C 1
ATOM 740 O O . ASP A 1 96 ? -12.136 -11.848 16.307 1.00 71.25 96 ASP A O 1
ATOM 744 N N . GLY A 1 97 ? -14.109 -11.149 15.530 1.00 76.88 97 GLY A N 1
ATOM 745 C CA . GLY A 1 97 ? -13.881 -9.761 15.933 1.00 76.88 97 GLY A CA 1
ATOM 746 C C . GLY A 1 97 ? -14.777 -8.744 15.232 1.00 76.88 97 GLY A C 1
ATOM 747 O O . GLY A 1 97 ? -15.960 -8.979 15.012 1.00 76.88 97 GLY A O 1
ATOM 748 N N . TRP A 1 98 ? -14.215 -7.593 14.876 1.00 78.25 98 TRP A N 1
ATOM 749 C CA . TRP A 1 98 ? -14.950 -6.468 14.302 1.00 78.25 98 TRP A CA 1
ATOM 750 C C . TRP A 1 98 ? -14.325 -6.022 12.986 1.00 78.25 98 TRP A C 1
ATOM 752 O O . TRP A 1 98 ? -13.120 -5.808 12.901 1.00 78.25 98 TRP A O 1
ATOM 762 N N . ARG A 1 99 ? -15.148 -5.846 11.954 1.00 80.88 99 ARG A N 1
ATOM 763 C CA . ARG A 1 99 ? -14.764 -5.254 10.669 1.00 80.88 99 ARG A CA 1
ATOM 764 C C . ARG A 1 99 ? -15.093 -3.770 10.687 1.00 80.88 99 ARG A C 1
ATOM 766 O O . ARG A 1 99 ? -16.257 -3.389 10.774 1.00 80.88 99 ARG A O 1
ATOM 773 N N . LEU A 1 100 ? -14.073 -2.938 10.560 1.00 80.12 100 LEU A N 1
ATOM 774 C CA . LEU A 1 100 ? -14.185 -1.495 10.429 1.00 80.12 100 LEU A CA 1
ATOM 775 C C . LEU A 1 100 ? -13.977 -1.090 8.983 1.00 80.12 100 LEU A C 1
ATOM 777 O O . LEU A 1 100 ? -12.962 -1.419 8.363 1.00 80.12 100 LEU A O 1
ATOM 781 N N . ARG A 1 101 ? -14.922 -0.311 8.470 1.00 80.81 101 ARG A N 1
ATOM 782 C CA . ARG A 1 101 ? -14.826 0.298 7.151 1.00 80.81 101 ARG A CA 1
ATOM 783 C C . ARG A 1 101 ? -14.899 1.816 7.288 1.00 80.81 101 ARG A C 1
ATOM 785 O O . ARG A 1 101 ? -15.826 2.309 7.931 1.00 80.81 101 ARG A O 1
ATOM 792 N N . PRO A 1 102 ? -13.960 2.574 6.702 1.00 78.06 102 PRO A N 1
ATOM 793 C CA . PRO A 1 102 ? -14.091 4.018 6.647 1.00 78.06 102 PRO A CA 1
ATOM 794 C C . PRO A 1 102 ? -15.246 4.362 5.701 1.00 78.06 102 PRO A C 1
ATOM 796 O O . PRO A 1 102 ? -15.300 3.849 4.580 1.00 78.06 102 PRO A O 1
ATOM 799 N N . GLY A 1 103 ? -16.156 5.227 6.143 1.00 65.44 103 GLY A N 1
ATOM 800 C CA . GLY A 1 103 ? -17.268 5.720 5.340 1.00 65.44 103 GLY A CA 1
ATOM 801 C C . GLY A 1 103 ? -16.803 6.296 3.998 1.00 65.44 103 GLY A C 1
ATOM 802 O O . GLY A 1 103 ? -15.754 6.938 3.884 1.00 65.44 103 GLY A O 1
ATOM 803 N N . GLY A 1 104 ? -17.568 6.011 2.942 1.00 61.47 104 GLY A N 1
ATOM 804 C CA . GLY A 1 104 ? -17.345 6.535 1.593 1.00 61.47 104 GLY A CA 1
ATOM 805 C C . GLY A 1 104 ? -17.215 5.457 0.512 1.00 61.47 104 GLY A C 1
ATOM 806 O O . GLY A 1 104 ? -16.482 4.481 0.657 1.00 61.47 104 GLY A O 1
ATOM 807 N N . ARG A 1 105 ? -17.879 5.694 -0.628 1.00 54.41 105 ARG A N 1
ATOM 808 C CA . ARG A 1 105 ? -18.109 4.792 -1.785 1.00 54.41 105 ARG A CA 1
ATOM 809 C C . ARG A 1 105 ? -16.893 4.079 -2.419 1.00 54.41 105 ARG A C 1
ATOM 811 O O . ARG A 1 105 ? -17.084 3.305 -3.346 1.00 54.41 105 ARG A O 1
ATOM 818 N N . ARG A 1 106 ? -15.650 4.331 -1.995 1.00 54.41 106 ARG A N 1
ATOM 819 C CA . ARG A 1 106 ? -14.421 3.853 -2.677 1.00 54.41 106 ARG A CA 1
ATOM 820 C C . ARG A 1 106 ? -13.344 3.332 -1.721 1.00 54.41 106 ARG A C 1
ATOM 822 O O . ARG A 1 106 ? -12.201 3.785 -1.763 1.00 54.41 106 ARG A O 1
ATOM 829 N N . GLY A 1 107 ? -13.703 2.478 -0.768 1.00 55.38 107 GLY A N 1
ATOM 830 C CA . GLY A 1 107 ? -12.748 1.858 0.158 1.00 55.38 107 GLY A CA 1
ATOM 831 C C . GLY A 1 107 ? -12.888 0.339 0.180 1.00 55.38 107 GLY A C 1
ATOM 832 O O . GLY A 1 107 ? -13.833 -0.172 0.783 1.00 55.38 107 GLY A O 1
ATOM 833 N N . HIS A 1 108 ? -11.962 -0.366 -0.474 1.00 65.44 108 HIS A N 1
ATOM 834 C CA . HIS A 1 108 ? -11.845 -1.829 -0.380 1.00 65.44 108 HIS A CA 1
ATOM 835 C C . HIS A 1 108 ? -11.168 -2.259 0.925 1.00 65.44 108 HIS A C 1
ATOM 837 O O . HIS A 1 108 ? -11.572 -3.253 1.508 1.00 65.44 108 HIS A O 1
ATOM 843 N N . VAL A 1 109 ? -10.281 -1.416 1.466 1.00 71.06 109 VAL A N 1
ATOM 844 C CA . VAL A 1 109 ? -9.559 -1.724 2.702 1.00 71.06 109 VAL A CA 1
ATOM 845 C C . VAL A 1 109 ? -10.482 -1.747 3.923 1.00 71.0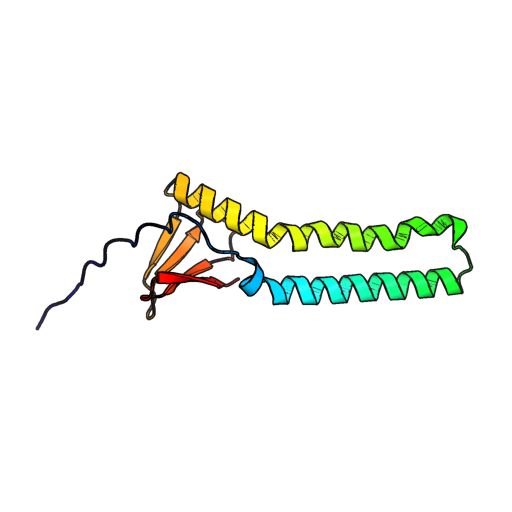6 109 VAL A C 1
ATOM 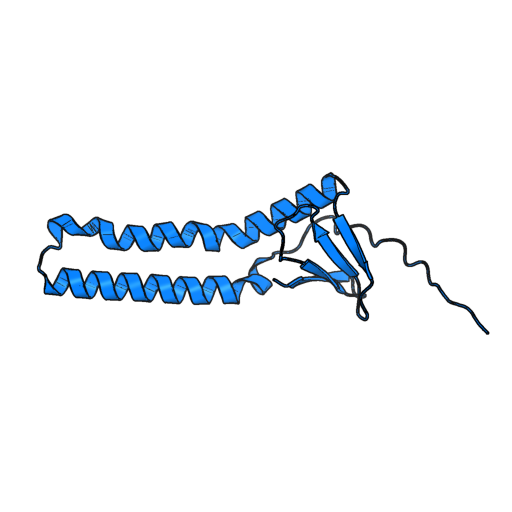847 O O . VAL A 1 109 ? -11.103 -0.737 4.276 1.00 71.06 109 VAL A O 1
ATOM 850 N N . VAL A 1 110 ? -10.511 -2.896 4.589 1.00 77.88 110 VAL A N 1
ATOM 851 C CA . VAL A 1 110 ? -11.204 -3.174 5.848 1.00 77.88 110 VAL A CA 1
ATOM 852 C C . VAL A 1 110 ? -10.159 -3.355 6.945 1.00 77.88 110 VAL A C 1
ATOM 854 O O . VAL A 1 110 ? -9.169 -4.056 6.756 1.00 77.88 110 VAL A O 1
ATOM 857 N N . ALA A 1 111 ? -10.367 -2.736 8.104 1.00 80.25 111 ALA A N 1
ATOM 858 C CA . ALA A 1 111 ? -9.581 -3.041 9.294 1.00 80.25 111 ALA A CA 1
ATOM 859 C C . ALA A 1 111 ? -10.330 -4.087 10.126 1.00 80.25 111 ALA A C 1
ATOM 861 O O . ALA A 1 111 ? -11.479 -3.878 10.507 1.00 80.25 111 ALA A O 1
ATOM 862 N N . LEU A 1 112 ? -9.699 -5.223 10.384 1.00 79.62 112 LEU A N 1
ATOM 863 C CA . LEU A 1 112 ? -10.156 -6.248 11.308 1.00 79.62 112 LEU A CA 1
ATOM 864 C C . LEU A 1 112 ? -9.575 -5.955 12.683 1.00 79.62 112 LEU A C 1
ATOM 866 O O . LEU A 1 112 ? -8.361 -5.895 12.825 1.00 79.62 112 LEU A O 1
ATOM 870 N N . ILE A 1 113 ? -10.430 -5.799 13.686 1.00 78.56 113 ILE A N 1
ATOM 871 C CA . ILE A 1 113 ? -10.026 -5.804 15.089 1.00 78.56 113 ILE A CA 1
ATOM 872 C C . ILE A 1 113 ? -10.373 -7.166 15.665 1.00 78.56 113 ILE A C 1
ATOM 874 O O . ILE A 1 113 ? -11.550 -7.488 15.828 1.00 78.56 113 ILE A O 1
ATOM 878 N N . SER A 1 114 ? -9.354 -7.953 15.985 1.00 74.94 114 SER A N 1
ATOM 879 C CA . SER A 1 114 ? -9.514 -9.222 16.689 1.00 74.94 114 SER A CA 1
ATOM 880 C C . SER A 1 114 ? -9.974 -8.994 18.137 1.00 74.94 114 SER A C 1
ATOM 882 O O . SER A 1 114 ? -9.853 -7.901 18.709 1.00 74.94 114 SER A O 1
ATOM 884 N N . ARG A 1 115 ? -10.526 -10.034 18.774 1.00 70.19 115 ARG A N 1
ATOM 885 C CA . ARG A 1 115 ? -10.950 -9.977 20.185 1.00 70.19 115 ARG A CA 1
ATOM 886 C C . ARG A 1 115 ? -9.808 -9.583 21.128 1.00 70.19 115 ARG A C 1
ATOM 888 O O . ARG A 1 115 ? -10.062 -8.839 22.077 1.00 70.19 115 ARG A O 1
ATOM 895 N N . ASN A 1 116 ? -8.570 -9.965 20.807 1.00 72.44 116 ASN A N 1
ATOM 896 C CA . ASN A 1 116 ? -7.350 -9.578 21.531 1.00 72.44 116 ASN A CA 1
ATOM 897 C C . ASN A 1 116 ? -6.986 -8.077 21.386 1.00 72.44 116 ASN A C 1
ATOM 899 O O . ASN A 1 116 ? -6.090 -7.602 22.071 1.00 72.44 116 ASN A O 1
ATOM 903 N N . GLY A 1 117 ? -7.693 -7.313 20.540 1.00 68.25 117 GLY A N 1
ATOM 904 C CA . GLY A 1 117 ? -7.417 -5.894 20.280 1.00 68.25 117 GLY A CA 1
ATOM 905 C C . GLY A 1 117 ? -6.397 -5.639 19.168 1.00 68.25 117 GLY A C 1
ATOM 906 O O . GLY A 1 117 ? -6.097 -4.484 18.876 1.00 68.25 117 GLY A O 1
ATOM 907 N N . GLU A 1 118 ? -5.893 -6.688 18.525 1.00 74.88 118 GLU A N 1
ATOM 908 C CA . GLU A 1 118 ? -4.998 -6.585 17.381 1.00 74.88 118 GLU A CA 1
ATOM 909 C C . GLU A 1 118 ? -5.752 -6.080 16.152 1.00 74.88 118 GLU A C 1
ATOM 911 O O . GLU A 1 118 ? -6.856 -6.545 15.857 1.00 74.88 118 GLU A O 1
ATOM 916 N N . VAL A 1 119 ? -5.163 -5.109 15.447 1.00 75.94 119 VAL A N 1
ATOM 917 C CA . VAL A 1 119 ? -5.755 -4.527 14.240 1.00 75.94 119 VAL A CA 1
ATOM 918 C C . VAL A 1 119 ? -4.963 -4.965 13.018 1.00 75.94 119 VAL A C 1
ATOM 920 O O . VAL A 1 119 ? -3.800 -4.598 12.855 1.00 75.94 119 VAL A O 1
ATOM 923 N N . THR A 1 120 ? -5.623 -5.692 12.127 1.00 78.12 120 THR A N 1
ATOM 924 C CA . THR A 1 120 ? -5.071 -6.156 10.854 1.00 78.12 120 THR A CA 1
ATOM 925 C C . THR A 1 120 ? -5.822 -5.489 9.710 1.00 78.12 120 THR A C 1
ATOM 927 O O . THR A 1 120 ? -7.035 -5.319 9.775 1.00 78.12 120 THR A O 1
ATOM 930 N N . TYR A 1 121 ? -5.131 -5.100 8.643 1.00 76.56 121 TYR A N 1
ATOM 931 C CA . TYR A 1 121 ? -5.782 -4.540 7.458 1.00 76.56 121 TYR A CA 1
ATOM 932 C C . TYR A 1 121 ? -5.922 -5.618 6.387 1.00 76.56 121 TYR A C 1
ATOM 934 O O . TYR A 1 121 ? -4.999 -6.398 6.178 1.00 76.56 121 TYR A O 1
ATOM 942 N N . VAL A 1 122 ? -7.063 -5.640 5.708 1.00 73.75 122 VAL A N 1
ATOM 943 C CA . VAL A 1 122 ? -7.359 -6.547 4.595 1.00 73.75 122 VAL A CA 1
ATOM 944 C C . VAL A 1 122 ? -7.854 -5.694 3.430 1.00 73.75 122 VAL A C 1
ATOM 946 O O . VAL A 1 122 ? -8.747 -4.869 3.631 1.00 73.75 122 VAL A O 1
ATOM 949 N N . ASP A 1 123 ? -7.233 -5.829 2.258 1.00 67.44 123 ASP A N 1
ATOM 950 C CA . ASP A 1 123 ? -7.666 -5.202 0.993 1.00 67.44 123 ASP A CA 1
ATOM 951 C C . ASP A 1 123 ? -8.552 -6.172 0.199 1.00 67.44 123 ASP A C 1
ATOM 953 O O . ASP A 1 123 ? -8.269 -7.392 0.257 1.00 67.44 123 ASP A O 1
#

Secondary structure (DSSP, 8-state):
----------PPPPSSPPPSHHHHHHHHHHHHHHHHHHHHHHHHHHHHHT-HHHHTTTTHHHHHHHHHHHHHHHHHHHHHHHHHHTT-EEEEEETTEEEEEESSSS---EEEEETTS-EEEE-

Sequence (123 aa):
MTEGTHEAGPKIPPGRWPSTWPALWGGVRDRAVFVGAIVVLTLAGTALLGDLGVSWWVPFVPLLLMIGPATRPGRVRRRFERAAARKELSVHGHRDGWRLRPGGRRGHVVALISRNGEVTYVD

Foldseek 3Di:
DDDDPPCPDDDQPPPADDFQCVQLVVVLVVLVVVLVVVLVVLVVVCVVVVPCVVCVCVNVVSVVVSVVSVCVRVVVRVQVVVLSVVVQWDWDDDPFAIWTDRDDDDDPWIWGQGPVRDTHIDD

pLDDT: mean 71.9, std 10.93, range [35.41, 84.38]